Protein AF-A0A5Q4DS92-F1 (afdb_monomer)

Structure (mmCIF, N/CA/C/O backbone):
data_AF-A0A5Q4DS92-F1
#
_entry.id   AF-A0A5Q4DS92-F1
#
loop_
_atom_site.group_PDB
_atom_site.id
_atom_site.type_symbol
_atom_site.label_atom_id
_atom_site.label_alt_id
_atom_site.label_comp_id
_atom_site.label_asym_id
_atom_site.label_entity_id
_atom_site.label_seq_id
_atom_site.pdbx_PDB_ins_code
_atom_site.Cartn_x
_atom_site.Cartn_y
_atom_site.Cartn_z
_atom_site.occupancy
_atom_site.B_iso_or_equiv
_atom_site.auth_seq_id
_atom_site.auth_comp_id
_atom_site.auth_asym_id
_atom_site.auth_atom_id
_atom_site.pdbx_PDB_model_num
ATOM 1 N N . LEU A 1 1 ? -7.213 -6.637 -4.354 1.00 84.06 1 LEU A N 1
ATOM 2 C CA . LEU A 1 1 ? -6.539 -6.087 -3.152 1.00 84.06 1 LEU A CA 1
ATOM 3 C C . LEU A 1 1 ? -7.104 -6.650 -1.846 1.00 84.06 1 LEU A C 1
ATOM 5 O O . LEU A 1 1 ? -6.315 -6.880 -0.943 1.00 84.06 1 LEU A O 1
ATOM 9 N N . HIS A 1 2 ? -8.406 -6.967 -1.761 1.00 90.12 2 HIS A N 1
ATOM 10 C CA . HIS A 1 2 ? -9.002 -7.617 -0.579 1.00 90.12 2 HIS A CA 1
ATOM 11 C C . HIS A 1 2 ? -8.276 -8.885 -0.110 1.00 90.12 2 HIS A C 1
ATOM 13 O O . HIS A 1 2 ? -8.131 -9.072 1.086 1.00 90.12 2 HIS A O 1
ATOM 19 N N . ALA A 1 3 ? -7.766 -9.708 -1.031 1.00 89.75 3 ALA A N 1
ATOM 20 C CA . ALA A 1 3 ? -6.991 -10.899 -0.676 1.00 89.75 3 ALA A CA 1
ATOM 21 C C . ALA A 1 3 ? -5.617 -10.589 -0.045 1.00 89.75 3 ALA A C 1
ATOM 23 O O . ALA A 1 3 ? -5.109 -11.403 0.709 1.00 89.75 3 ALA A O 1
ATOM 24 N N . LEU A 1 4 ? -5.024 -9.425 -0.343 1.00 89.38 4 LEU A N 1
ATOM 25 C CA . LEU A 1 4 ? -3.698 -9.037 0.157 1.00 89.38 4 LEU A CA 1
ATOM 26 C C . LEU A 1 4 ? -3.772 -8.291 1.488 1.00 89.38 4 LEU A C 1
ATOM 28 O O . LEU A 1 4 ? -2.841 -8.350 2.279 1.00 89.38 4 LEU A O 1
ATOM 32 N N . LEU A 1 5 ? -4.863 -7.558 1.730 1.00 90.31 5 LEU A N 1
ATOM 33 C CA . LEU A 1 5 ? -5.001 -6.715 2.914 1.00 90.31 5 LEU A CA 1
ATOM 34 C C . LEU A 1 5 ? -4.767 -7.492 4.230 1.00 90.31 5 LEU A C 1
ATOM 36 O O . LEU A 1 5 ? -3.931 -7.030 5.001 1.00 90.31 5 LEU A O 1
ATOM 40 N N . PRO A 1 6 ? -5.377 -8.672 4.476 1.00 90.31 6 PRO A N 1
ATOM 41 C CA . PRO A 1 6 ? -5.184 -9.410 5.728 1.00 90.31 6 PRO A CA 1
ATOM 42 C C . PRO A 1 6 ? -3.741 -9.857 5.989 1.00 90.31 6 PRO A C 1
ATOM 44 O O . PRO A 1 6 ? -3.351 -9.989 7.143 1.00 90.31 6 PRO A O 1
ATOM 47 N N . GLU A 1 7 ? -2.946 -10.086 4.939 1.00 89.38 7 GLU A N 1
ATOM 48 C CA . GLU A 1 7 ? -1.533 -10.475 5.073 1.00 89.38 7 GLU A CA 1
ATOM 49 C C . GLU A 1 7 ? -0.621 -9.277 5.367 1.00 89.38 7 GLU A C 1
ATOM 51 O O . GLU A 1 7 ? 0.470 -9.431 5.916 1.00 89.38 7 GLU A O 1
ATOM 56 N N . LEU A 1 8 ? -1.059 -8.074 4.987 1.00 88.75 8 LEU A N 1
ATOM 57 C CA . LEU A 1 8 ? -0.293 -6.834 5.122 1.00 88.75 8 LEU A CA 1
ATOM 58 C C . LEU A 1 8 ? -0.649 -6.049 6.382 1.00 88.75 8 LEU A C 1
ATOM 60 O O . LEU A 1 8 ? 0.151 -5.220 6.831 1.00 88.75 8 LEU A O 1
ATOM 64 N N . GLU A 1 9 ? -1.837 -6.282 6.937 1.00 88.81 9 GLU A N 1
ATOM 65 C CA . GLU A 1 9 ? -2.225 -5.735 8.228 1.00 88.81 9 GLU A CA 1
ATOM 66 C C . GLU A 1 9 ? -1.364 -6.336 9.338 1.00 88.81 9 GLU A C 1
ATOM 68 O O . GLU A 1 9 ? -1.195 -7.548 9.468 1.00 88.81 9 GLU A O 1
ATOM 73 N N . GLY A 1 10 ? -0.786 -5.459 10.156 1.00 84.19 10 GLY A N 1
ATOM 74 C CA . GLY A 1 10 ? -0.039 -5.897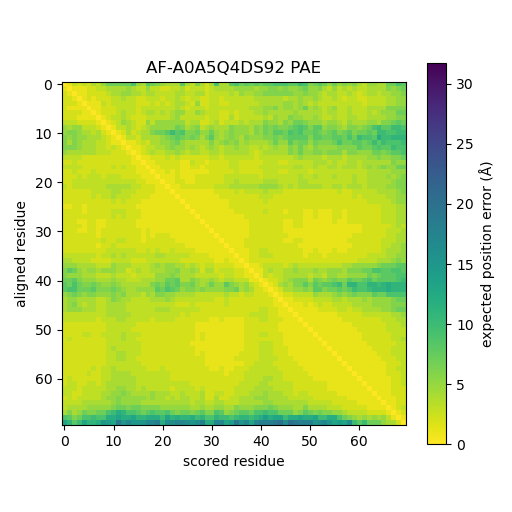 11.325 1.00 84.19 10 GLY A CA 1
ATOM 75 C C . GLY A 1 10 ? -0.960 -6.377 12.448 1.00 84.19 10 GLY A C 1
ATOM 76 O O . GLY A 1 10 ? -2.181 -6.236 12.412 1.00 84.19 10 GLY A O 1
ATOM 77 N N . LYS A 1 11 ? -0.352 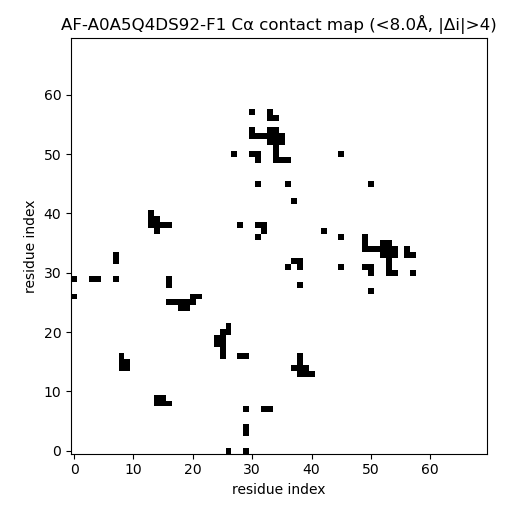-6.894 13.518 1.00 84.19 11 LYS A N 1
ATOM 78 C CA . LYS A 1 11 ? -1.087 -7.370 14.704 1.00 84.19 11 LYS A CA 1
ATOM 79 C C . LYS A 1 11 ? -1.761 -6.236 1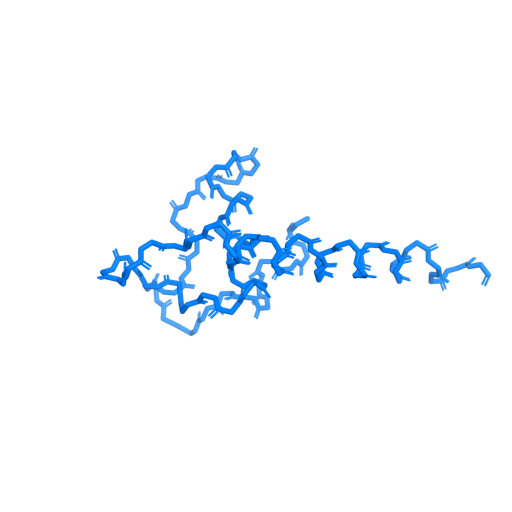5.482 1.00 84.19 11 LYS A C 1
ATOM 81 O O . LYS A 1 11 ? -2.692 -6.480 16.243 1.00 84.19 11 LYS A O 1
ATOM 86 N N . THR A 1 12 ? -1.267 -5.008 15.334 1.00 85.62 12 THR A N 1
ATOM 87 C CA . THR A 1 12 ? -1.753 -3.850 16.091 1.00 85.62 12 THR A CA 1
ATOM 88 C C . THR A 1 12 ? -2.789 -3.057 15.302 1.00 85.62 12 THR A C 1
ATOM 90 O O . THR A 1 12 ? -2.730 -2.982 14.077 1.00 85.62 12 THR A O 1
ATOM 93 N N . THR A 1 13 ? -3.718 -2.406 16.006 1.00 83.88 13 THR A N 1
ATOM 94 C CA . THR A 1 13 ? -4.724 -1.514 15.400 1.00 83.88 13 THR A C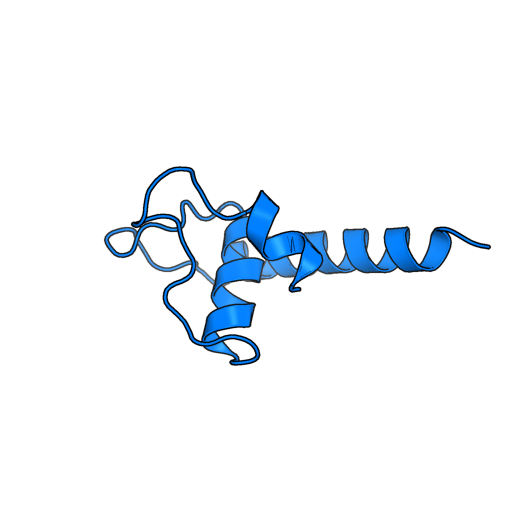A 1
ATOM 95 C C . THR A 1 13 ? -4.095 -0.384 14.587 1.00 83.88 13 THR A C 1
ATOM 97 O O . THR A 1 13 ? -4.646 0.009 13.566 1.00 83.88 13 THR A O 1
ATOM 100 N N . LEU A 1 14 ? -2.914 0.092 14.995 1.00 84.38 14 LEU A N 1
ATOM 101 C CA . LEU A 1 14 ? -2.155 1.129 14.292 1.00 84.38 14 LEU A CA 1
ATOM 102 C C . LEU A 1 14 ? -1.538 0.653 12.972 1.00 84.38 14 LEU A C 1
ATOM 104 O O . LEU A 1 14 ? -1.160 1.485 12.159 1.00 84.38 14 LEU A O 1
ATOM 108 N N . GLN A 1 15 ? -1.418 -0.658 12.765 1.00 84.88 15 GLN A N 1
ATOM 109 C CA . GLN A 1 15 ? -0.897 -1.257 11.534 1.00 84.88 15 GLN A CA 1
ATOM 110 C C . GLN A 1 15 ? -2.010 -1.784 10.619 1.00 84.88 15 GLN A C 1
ATOM 112 O O . GLN A 1 15 ? -1.717 -2.501 9.660 1.00 84.88 15 GLN A O 1
ATOM 117 N N . LYS A 1 16 ? -3.273 -1.460 10.918 1.00 91.44 16 LYS A N 1
ATOM 118 C CA . LYS A 1 16 ? -4.413 -1.725 10.038 1.00 91.44 16 LYS A CA 1
ATOM 119 C C . LYS A 1 16 ? -4.623 -0.573 9.073 1.00 91.44 16 LYS A C 1
ATOM 121 O O . LYS A 1 16 ? -4.225 0.558 9.354 1.00 91.44 16 LYS A O 1
ATOM 126 N N . ASN A 1 17 ? -5.267 -0.853 7.948 1.00 93.19 17 ASN A N 1
ATOM 127 C CA . ASN A 1 17 ? -5.577 0.186 6.977 1.00 93.19 17 ASN A CA 1
ATOM 128 C C . ASN A 1 17 ? -6.734 1.059 7.502 1.00 93.19 17 ASN A C 1
ATOM 130 O O . ASN A 1 17 ? -7.839 0.545 7.675 1.00 93.19 17 ASN A O 1
ATOM 134 N N . PRO A 1 18 ? -6.524 2.364 7.762 1.00 93.00 18 PRO A N 1
ATOM 135 C CA . PRO A 1 18 ? -7.567 3.226 8.315 1.00 93.00 18 PRO A CA 1
ATOM 136 C C . PRO A 1 18 ? -8.548 3.733 7.247 1.00 93.00 18 PRO A C 1
ATOM 138 O O . PRO A 1 18 ? -9.529 4.397 7.578 1.00 93.00 18 PRO A O 1
ATOM 141 N N . HIS A 1 19 ? -8.265 3.497 5.96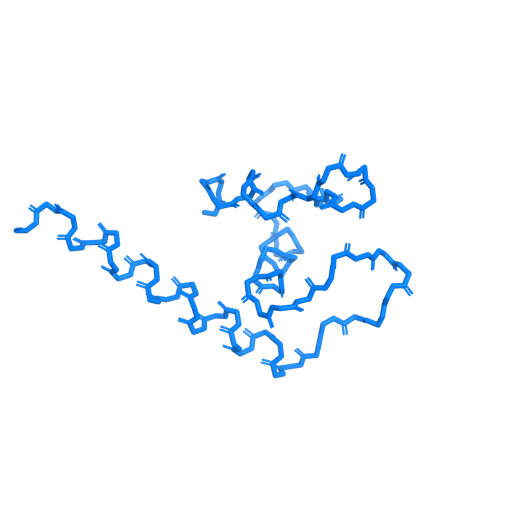5 1.00 93.94 19 HIS A N 1
ATOM 142 C CA . HIS A 1 19 ? -9.034 4.063 4.867 1.00 93.94 19 HIS A CA 1
ATOM 143 C C . HIS A 1 19 ? -10.208 3.158 4.470 1.00 93.94 19 HIS A C 1
ATOM 145 O O . HIS A 1 19 ? -10.065 1.932 4.485 1.00 93.94 19 HIS A O 1
ATOM 151 N N . PRO A 1 20 ? -11.348 3.738 4.048 1.00 95.19 20 PRO A N 1
ATOM 152 C CA . PRO A 1 20 ? -12.479 2.959 3.562 1.00 95.19 20 PRO A CA 1
ATOM 153 C C . PRO A 1 20 ? -12.083 2.077 2.366 1.00 95.19 20 PRO A C 1
ATOM 155 O O . PRO A 1 20 ? -11.350 2.561 1.493 1.00 95.19 20 PRO A O 1
ATOM 158 N N . PRO A 1 21 ? -12.565 0.821 2.291 1.00 95.25 21 PRO A N 1
ATOM 159 C CA . PRO A 1 21 ? -12.287 -0.078 1.174 1.00 95.25 21 PRO A CA 1
ATOM 160 C C . PRO A 1 21 ? -12.598 0.541 -0.192 1.00 95.25 21 PRO A C 1
ATOM 162 O O . PRO A 1 21 ? -13.430 1.437 -0.299 1.00 95.25 21 PRO A O 1
ATOM 165 N N . GLU A 1 22 ? -11.914 0.060 -1.232 1.00 93.62 22 GLU A N 1
ATOM 166 C CA . GLU A 1 22 ? -12.108 0.479 -2.635 1.00 93.62 22 GLU A CA 1
ATOM 167 C C . GLU A 1 22 ? -11.829 1.963 -2.936 1.00 93.62 22 GLU A C 1
ATOM 169 O O . GLU A 1 22 ? -11.990 2.421 -4.065 1.00 93.62 22 GLU A O 1
ATOM 174 N N . THR A 1 23 ? -11.312 2.719 -1.966 1.00 97.12 23 THR A N 1
ATOM 175 C CA . THR A 1 23 ? -10.816 4.078 -2.199 1.00 97.12 23 THR A CA 1
ATOM 176 C C . THR A 1 23 ? -9.371 4.075 -2.695 1.00 97.12 23 THR A C 1
ATOM 178 O O . THR A 1 23 ? -8.596 3.144 -2.448 1.00 97.12 23 THR A O 1
ATOM 181 N N . LEU A 1 24 ? -8.959 5.168 -3.346 1.00 96.38 24 LEU A N 1
ATOM 182 C CA . LEU A 1 24 ? -7.562 5.351 -3.744 1.00 96.38 24 LEU A CA 1
ATOM 183 C C . LEU A 1 24 ? -6.624 5.344 -2.530 1.00 96.38 24 LEU A C 1
ATOM 185 O O . LEU A 1 24 ? -5.554 4.751 -2.601 1.00 96.38 24 LEU A O 1
ATOM 189 N N . ALA A 1 25 ? -7.029 5.957 -1.415 1.00 95.31 25 ALA A N 1
ATOM 190 C CA . ALA A 1 25 ? -6.233 5.973 -0.189 1.00 95.31 25 ALA A CA 1
ATOM 191 C C . ALA A 1 25 ? -6.043 4.558 0.381 1.00 95.31 25 ALA A C 1
ATOM 193 O O . ALA A 1 25 ? -4.934 4.179 0.757 1.00 95.31 25 ALA A O 1
ATOM 194 N N . TRP A 1 26 ? -7.098 3.740 0.356 1.00 95.94 26 TRP A N 1
ATOM 195 C CA . TRP A 1 26 ? -7.030 2.339 0.760 1.00 95.94 26 TRP A CA 1
ATOM 196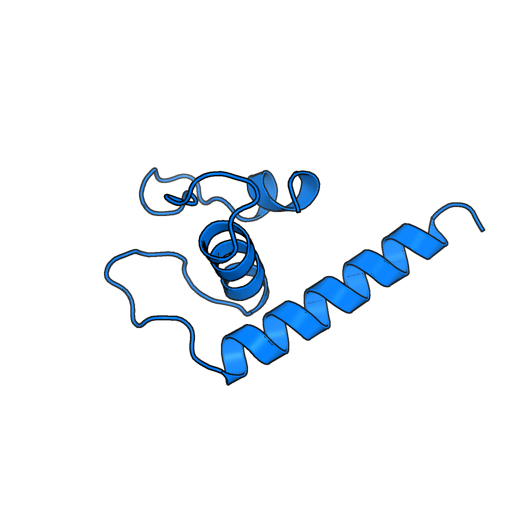 C C . TRP A 1 26 ? -6.099 1.519 -0.129 1.00 95.94 26 TRP A C 1
ATOM 198 O O . TRP A 1 26 ? -5.242 0.795 0.383 1.00 95.94 26 TRP A O 1
ATOM 208 N N . ALA A 1 27 ? -6.206 1.674 -1.449 1.00 96.56 27 ALA A N 1
ATOM 209 C CA . ALA A 1 27 ? -5.316 1.004 -2.389 1.00 96.56 27 ALA A CA 1
ATOM 210 C C . ALA A 1 27 ? -3.862 1.476 -2.228 1.00 96.56 27 ALA A C 1
ATOM 212 O O . ALA A 1 27 ? -2.946 0.654 -2.196 1.00 96.56 27 ALA A O 1
ATOM 213 N N . ALA A 1 28 ? -3.644 2.783 -2.071 1.00 96.06 28 ALA A N 1
ATOM 214 C CA . ALA A 1 28 ? -2.325 3.371 -1.870 1.00 96.06 28 ALA A CA 1
ATOM 215 C C . ALA A 1 28 ? -1.651 2.822 -0.607 1.00 96.06 28 ALA A C 1
ATOM 217 O O . ALA A 1 28 ? -0.483 2.445 -0.664 1.00 96.06 28 ALA A O 1
ATOM 218 N N . TRP A 1 29 ? -2.381 2.692 0.503 1.00 95.62 29 TRP A N 1
ATOM 219 C CA . TRP A 1 29 ? -1.857 2.091 1.731 1.00 95.62 29 TRP A CA 1
ATOM 220 C C . TRP A 1 29 ? -1.363 0.655 1.493 1.00 95.62 29 TRP A C 1
ATOM 222 O O . TRP A 1 29 ? -0.239 0.317 1.863 1.00 95.62 29 TRP A O 1
ATOM 232 N N . ILE A 1 30 ? -2.147 -0.169 0.788 1.00 96.38 30 ILE A N 1
ATOM 233 C CA . ILE A 1 30 ? -1.781 -1.559 0.462 1.00 96.38 30 ILE A CA 1
ATOM 234 C C . ILE A 1 30 ? -0.521 -1.610 -0.409 1.00 96.38 30 ILE A C 1
ATOM 236 O O . ILE A 1 30 ? 0.414 -2.355 -0.118 1.00 96.38 30 ILE A O 1
ATOM 240 N N . ILE A 1 31 ? -0.463 -0.789 -1.459 1.00 97.31 31 ILE A N 1
ATOM 241 C CA . ILE A 1 31 ? 0.706 -0.715 -2.342 1.00 97.31 31 ILE A CA 1
ATOM 242 C C . ILE A 1 31 ? 1.942 -0.230 -1.576 1.00 97.31 31 ILE A C 1
ATOM 244 O O . ILE A 1 31 ? 3.027 -0.772 -1.763 1.00 97.31 31 ILE A O 1
ATOM 248 N N . ALA A 1 32 ? 1.800 0.743 -0.678 1.00 96.19 32 ALA A N 1
ATOM 249 C CA . ALA A 1 32 ? 2.901 1.211 0.152 1.00 96.19 32 ALA A CA 1
ATOM 250 C C . ALA A 1 32 ? 3.456 0.102 1.063 1.00 96.19 32 ALA A C 1
ATOM 252 O O . ALA A 1 32 ? 4.676 -0.043 1.159 1.00 96.19 32 ALA A O 1
ATOM 253 N N . LYS A 1 33 ? 2.590 -0.720 1.677 1.00 95.31 33 LYS A N 1
ATOM 254 C CA . LYS A 1 33 ? 3.010 -1.884 2.480 1.00 95.31 33 LYS A CA 1
ATOM 255 C C . LYS A 1 33 ? 3.805 -2.893 1.655 1.00 95.31 33 LYS A C 1
ATOM 257 O O . LYS A 1 33 ? 4.867 -3.320 2.097 1.00 95.31 33 LYS A O 1
ATOM 262 N N . LEU A 1 34 ? 3.353 -3.206 0.438 1.00 96.00 34 LEU A N 1
ATOM 263 C CA . LEU A 1 34 ? 4.108 -4.054 -0.498 1.00 96.00 34 LEU A CA 1
ATOM 264 C C . LEU A 1 34 ? 5.467 -3.445 -0.873 1.00 96.00 34 LEU A C 1
ATOM 266 O O . LEU A 1 34 ? 6.419 -4.164 -1.151 1.00 96.00 34 LEU A O 1
ATOM 270 N N . GLY A 1 35 ? 5.564 -2.116 -0.867 1.00 95.19 35 GLY A N 1
ATOM 271 C CA . GLY A 1 35 ? 6.797 -1.371 -1.106 1.00 95.19 35 GLY A CA 1
ATOM 272 C C . GLY A 1 35 ? 7.775 -1.330 0.069 1.00 95.19 35 GLY A C 1
ATOM 273 O O . GLY A 1 35 ? 8.811 -0.675 -0.050 1.00 95.19 35 GLY A O 1
ATOM 274 N N . GLY A 1 36 ? 7.460 -1.983 1.193 1.00 93.38 36 GLY A N 1
ATOM 275 C CA . GLY A 1 36 ? 8.296 -2.009 2.396 1.00 93.38 36 GLY A CA 1
ATOM 276 C C . GLY A 1 36 ? 8.014 -0.884 3.395 1.00 93.38 36 GLY A C 1
ATOM 277 O O . GLY A 1 36 ? 8.841 -0.621 4.264 1.00 93.38 36 GLY A O 1
ATOM 278 N N . TRP A 1 37 ? 6.871 -0.198 3.291 1.00 94.38 37 TRP A N 1
ATOM 279 C CA . TRP A 1 37 ? 6.463 0.786 4.294 1.00 94.38 37 TRP A CA 1
ATOM 280 C C . TRP A 1 37 ? 5.993 0.117 5.598 1.00 94.38 37 TRP A C 1
ATOM 282 O O . TRP A 1 37 ? 5.328 -0.926 5.598 1.00 94.38 37 TRP A O 1
ATOM 292 N N . ASP A 1 38 ? 6.308 0.738 6.735 1.00 88.25 38 ASP A N 1
ATOM 293 C CA . ASP A 1 38 ? 6.003 0.198 8.064 1.00 88.25 38 ASP A CA 1
ATOM 294 C C . ASP A 1 38 ? 4.501 0.236 8.405 1.00 88.25 38 ASP A C 1
ATOM 296 O O . ASP A 1 38 ? 4.007 -0.647 9.113 1.00 88.25 38 ASP A O 1
ATOM 300 N N . GLY A 1 39 ? 3.740 1.148 7.796 1.00 85.94 39 GLY A N 1
ATOM 301 C CA . GLY A 1 39 ? 2.289 1.254 7.948 1.00 85.94 39 GLY A CA 1
ATOM 302 C C . GLY A 1 39 ? 1.840 2.119 9.119 1.00 85.94 39 GLY A C 1
ATOM 303 O O . GLY A 1 39 ? 0.640 2.184 9.378 1.00 85.94 39 GLY A O 1
ATOM 304 N N . TYR A 1 40 ? 2.765 2.762 9.838 1.00 86.88 40 TYR A N 1
ATOM 305 C CA . TYR A 1 40 ? 2.419 3.530 11.031 1.00 86.88 40 TYR A CA 1
ATOM 306 C C . TYR A 1 40 ? 1.936 4.945 10.670 1.00 86.88 40 TYR A C 1
ATOM 308 O O . TYR A 1 40 ? 2.629 5.658 9.944 1.00 86.88 40 TYR A O 1
ATOM 316 N N . PRO A 1 41 ? 0.823 5.429 11.259 1.00 81.75 41 PRO A N 1
ATOM 317 C CA . PRO A 1 41 ? 0.311 6.781 11.014 1.00 81.75 41 PRO A CA 1
ATOM 318 C C . PRO A 1 41 ? 1.292 7.906 11.370 1.00 81.75 41 PRO A C 1
ATOM 320 O O . PRO A 1 41 ? 1.215 8.993 10.808 1.00 81.75 41 PRO A O 1
ATOM 323 N N . LYS A 1 42 ? 2.199 7.656 12.326 1.00 85.31 42 LYS A N 1
ATOM 324 C CA . LYS A 1 42 ? 3.219 8.619 12.776 1.00 85.31 42 LYS A CA 1
ATOM 325 C C . LYS A 1 42 ? 4.522 8.544 11.978 1.00 85.31 42 LYS A C 1
ATOM 327 O O . LYS A 1 42 ? 5.384 9.400 12.158 1.00 85.31 42 LYS A O 1
ATOM 332 N N . SER A 1 43 ? 4.691 7.519 11.147 1.00 86.62 43 SER A N 1
ATOM 333 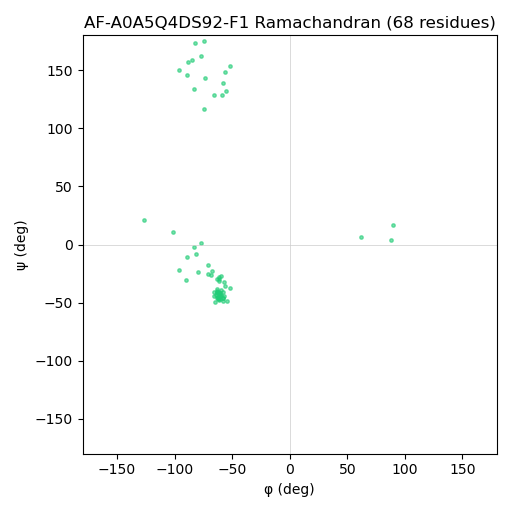C CA . SER A 1 43 ? 5.897 7.356 10.344 1.00 86.62 43 SER A CA 1
ATOM 334 C C . SER A 1 43 ? 5.889 8.288 9.145 1.00 86.62 43 SER A C 1
ATOM 336 O O . SER A 1 43 ? 4.851 8.806 8.725 1.00 86.62 43 SER A O 1
ATOM 338 N N . LYS A 1 44 ? 7.075 8.496 8.565 1.00 89.69 44 LYS A N 1
ATOM 339 C CA . LYS A 1 44 ? 7.200 9.251 7.320 1.00 89.69 44 LYS A CA 1
ATOM 340 C C . LYS A 1 44 ? 6.291 8.613 6.254 1.00 89.69 44 LYS A C 1
ATOM 342 O O . LYS A 1 44 ? 6.350 7.390 6.083 1.00 89.69 44 LYS A O 1
ATOM 347 N N . PRO A 1 45 ? 5.483 9.411 5.531 1.00 92.00 45 PRO A N 1
ATOM 348 C CA . PRO A 1 45 ? 4.651 8.892 4.458 1.00 92.00 45 PRO A CA 1
ATOM 349 C C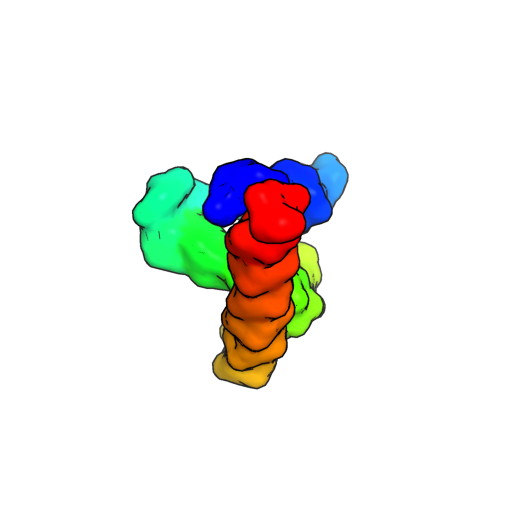 . PRO A 1 45 ? 5.484 8.144 3.407 1.00 92.00 45 PRO A C 1
ATOM 351 O O . PRO A 1 45 ? 6.639 8.518 3.160 1.00 92.00 45 PRO A O 1
ATOM 354 N N . PRO A 1 46 ? 4.916 7.110 2.766 1.00 94.44 46 PRO A N 1
ATOM 355 C CA . PRO A 1 46 ? 5.600 6.372 1.714 1.00 94.44 46 PRO A CA 1
ATOM 356 C C . PRO A 1 46 ? 5.979 7.309 0.563 1.00 94.44 46 PRO A C 1
ATOM 358 O O . PRO A 1 46 ? 5.154 8.061 0.045 1.00 94.44 46 PRO A O 1
ATOM 361 N N . GLY A 1 47 ? 7.252 7.271 0.169 1.00 96.12 47 GLY A N 1
ATOM 362 C CA . GLY A 1 47 ? 7.764 8.084 -0.930 1.00 96.12 47 GLY A CA 1
ATOM 363 C C . GLY A 1 47 ? 7.495 7.460 -2.307 1.00 96.12 47 GLY A C 1
ATOM 364 O O . GLY A 1 47 ? 7.101 6.293 -2.400 1.00 96.12 47 GLY A O 1
ATOM 365 N N . PRO A 1 48 ? 7.792 8.182 -3.404 1.00 96.94 48 PRO A N 1
ATOM 366 C CA . PRO A 1 48 ? 7.603 7.673 -4.766 1.00 96.94 48 PRO A CA 1
ATOM 367 C C . PRO A 1 48 ? 8.333 6.350 -5.050 1.00 96.94 48 PRO A C 1
ATOM 369 O O . PRO A 1 48 ? 7.804 5.488 -5.749 1.00 96.94 48 PRO A O 1
ATOM 372 N N . ILE A 1 49 ? 9.527 6.155 -4.478 1.00 97.56 49 ILE A N 1
ATOM 373 C CA . ILE A 1 49 ? 10.307 4.914 -4.627 1.00 97.56 49 ILE A CA 1
ATOM 374 C C . ILE A 1 49 ? 9.590 3.733 -3.958 1.00 97.56 49 ILE A C 1
ATOM 376 O O . ILE A 1 49 ? 9.455 2.674 -4.567 1.00 97.56 49 ILE A O 1
ATOM 380 N N . THR A 1 50 ? 9.065 3.928 -2.746 1.00 97.12 50 THR A N 1
ATOM 381 C CA . THR A 1 50 ? 8.272 2.923 -2.023 1.00 97.12 50 THR A CA 1
ATOM 382 C C . THR A 1 50 ? 7.052 2.507 -2.842 1.00 97.12 50 THR A C 1
ATOM 384 O O . THR A 1 50 ? 6.819 1.318 -3.044 1.00 97.12 50 THR A O 1
ATOM 387 N N . PHE A 1 51 ? 6.320 3.471 -3.408 1.00 97.81 51 PHE A N 1
ATOM 388 C CA . PHE A 1 51 ? 5.191 3.173 -4.292 1.00 97.81 51 PHE A CA 1
ATOM 389 C C . PHE A 1 51 ? 5.605 2.429 -5.561 1.00 97.81 51 PHE A C 1
ATOM 391 O O . PHE A 1 51 ? 4.931 1.479 -5.955 1.00 97.81 51 PHE A O 1
ATOM 398 N N . ARG A 1 52 ? 6.721 2.814 -6.192 1.00 98.06 52 ARG A N 1
ATOM 399 C CA . ARG A 1 52 ? 7.253 2.110 -7.367 1.00 98.06 52 ARG A CA 1
ATOM 400 C C . ARG A 1 52 ? 7.539 0.643 -7.049 1.00 98.06 52 ARG A C 1
ATOM 402 O O . ARG A 1 52 ? 7.105 -0.224 -7.805 1.00 98.06 52 ARG A O 1
ATOM 409 N N . HIS A 1 53 ? 8.235 0.367 -5.946 1.00 98.25 53 HIS A N 1
ATOM 410 C CA . HIS A 1 53 ? 8.530 -1.003 -5.516 1.00 98.25 53 HIS A CA 1
ATOM 411 C C . HIS A 1 53 ? 7.247 -1.787 -5.229 1.00 98.25 53 HIS A C 1
ATOM 413 O O . HIS A 1 53 ? 7.082 -2.898 -5.731 1.00 98.25 53 HIS A O 1
ATOM 419 N N . GLY A 1 54 ? 6.301 -1.182 -4.508 1.00 97.56 54 GLY A N 1
ATOM 420 C CA . GLY A 1 54 ? 5.015 -1.801 -4.201 1.00 97.56 54 GLY A CA 1
ATOM 421 C C . GLY A 1 54 ? 4.197 -2.145 -5.444 1.00 97.56 54 GLY A C 1
ATOM 422 O O . GLY A 1 54 ? 3.663 -3.247 -5.549 1.00 97.56 54 GLY A O 1
ATOM 423 N N . LEU A 1 55 ? 4.142 -1.241 -6.428 1.00 97.94 55 LEU A N 1
ATOM 424 C CA . LEU A 1 55 ? 3.459 -1.483 -7.703 1.00 97.94 55 LEU A CA 1
ATOM 425 C C . LEU A 1 55 ? 4.135 -2.585 -8.515 1.00 97.94 55 LEU A C 1
ATOM 427 O O . LEU A 1 55 ? 3.447 -3.397 -9.130 1.00 97.94 55 LEU A O 1
ATOM 431 N N . GLN A 1 56 ? 5.468 -2.613 -8.541 1.00 98.06 56 GLN A N 1
ATOM 432 C CA . GLN A 1 56 ? 6.216 -3.668 -9.219 1.00 98.06 56 GLN A CA 1
ATOM 433 C C . GLN A 1 56 ? 5.916 -5.030 -8.590 1.00 98.06 56 GLN A C 1
ATOM 435 O O . GLN A 1 56 ? 5.577 -5.967 -9.309 1.00 98.06 56 GLN A O 1
ATOM 440 N N . TYR A 1 57 ? 5.962 -5.122 -7.261 1.00 97.19 57 TYR A N 1
ATOM 441 C CA . TYR A 1 57 ? 5.647 -6.352 -6.542 1.00 97.19 57 TYR A CA 1
ATOM 442 C C . TYR A 1 57 ? 4.193 -6.790 -6.769 1.00 97.19 57 TYR A C 1
ATOM 444 O O . TYR A 1 57 ? 3.931 -7.945 -7.101 1.00 97.19 57 TYR A O 1
ATOM 452 N N . PHE A 1 58 ? 3.245 -5.852 -6.692 1.00 97.00 58 PHE A N 1
ATOM 453 C CA . PHE A 1 58 ? 1.836 -6.115 -6.982 1.00 97.00 58 PHE A CA 1
ATOM 454 C C . PHE A 1 58 ? 1.620 -6.668 -8.397 1.00 97.00 58 PHE A C 1
ATOM 456 O O . PHE A 1 58 ? 0.879 -7.635 -8.571 1.00 97.00 58 PHE A O 1
ATOM 463 N N . LYS A 1 59 ? 2.280 -6.096 -9.412 1.00 96.88 59 LYS A N 1
ATOM 464 C CA . LYS A 1 59 ? 2.200 -6.592 -10.795 1.00 96.88 59 LYS A CA 1
ATOM 465 C C . LYS A 1 59 ? 2.723 -8.022 -10.917 1.00 96.88 59 LYS A C 1
ATOM 467 O O . LYS A 1 59 ? 2.093 -8.819 -11.606 1.00 96.88 59 LYS A O 1
ATOM 472 N N . SER A 1 60 ? 3.814 -8.359 -10.229 1.00 96.44 60 SER A N 1
ATOM 473 C CA . SER A 1 60 ? 4.341 -9.728 -10.195 1.00 96.44 60 SER A CA 1
ATOM 474 C C . SER A 1 60 ? 3.347 -10.708 -9.569 1.00 96.44 60 SER A C 1
ATOM 476 O O . SER A 1 60 ? 3.088 -11.758 -10.152 1.00 96.44 60 SER A O 1
ATOM 478 N N . LEU A 1 61 ? 2.725 -10.347 -8.439 1.00 94.75 61 LEU A N 1
ATOM 479 C CA . LEU A 1 61 ? 1.674 -11.160 -7.812 1.00 94.75 61 LEU A CA 1
ATOM 480 C C . LEU A 1 61 ? 0.468 -11.351 -8.737 1.00 94.75 61 LEU A C 1
ATOM 482 O O . LEU A 1 61 ? -0.011 -12.469 -8.912 1.00 94.75 61 LEU A O 1
ATOM 486 N N . ALA A 1 62 ? -0.013 -10.271 -9.356 1.00 94.38 62 ALA A N 1
ATOM 487 C CA . ALA A 1 62 ? -1.147 -10.319 -10.275 1.00 94.38 62 ALA A CA 1
ATOM 488 C C . ALA A 1 62 ? -0.845 -11.176 -11.513 1.00 94.38 62 ALA A C 1
ATOM 490 O O . ALA A 1 62 ? -1.709 -11.917 -11.983 1.00 94.38 62 ALA A O 1
ATOM 491 N N . HIS A 1 63 ? 0.385 -11.105 -12.025 1.00 95.69 63 HIS A N 1
ATOM 492 C CA . HIS A 1 63 ? 0.836 -11.955 -13.118 1.00 95.69 63 HIS A CA 1
ATOM 493 C C . HIS A 1 63 ? 0.874 -13.430 -12.705 1.00 95.69 63 HIS A C 1
ATOM 495 O O . HIS A 1 63 ? 0.274 -14.256 -13.387 1.00 95.69 63 HIS A O 1
ATOM 501 N N . GLY A 1 64 ? 1.483 -13.753 -11.559 1.00 95.12 64 GLY A N 1
ATOM 502 C CA . GLY A 1 64 ? 1.505 -15.118 -11.025 1.00 95.12 64 GLY A CA 1
ATOM 503 C C . GLY A 1 64 ? 0.101 -15.680 -10.789 1.00 95.12 64 GLY A C 1
ATOM 504 O O . GLY A 1 64 ? -0.182 -16.814 -11.161 1.00 95.12 64 GLY A O 1
ATOM 505 N N . TRP A 1 65 ? -0.820 -14.864 -10.271 1.00 93.69 65 TRP A N 1
ATOM 506 C CA . TRP A 1 65 ? -2.222 -15.251 -10.103 1.00 93.69 65 TRP A CA 1
ATOM 507 C C . TRP A 1 65 ? -2.902 -15.599 -11.432 1.00 93.69 65 TRP A C 1
ATOM 509 O O . TRP A 1 65 ? -3.635 -16.583 -11.513 1.00 93.69 65 TRP A O 1
ATOM 519 N N . LYS A 1 66 ? -2.637 -14.824 -12.492 1.00 93.62 66 LYS A N 1
ATOM 520 C CA . LYS A 1 66 ? -3.166 -15.092 -13.837 1.00 93.62 66 LYS A CA 1
ATOM 521 C C . LYS A 1 66 ? -2.653 -16.419 -14.407 1.00 93.62 66 LYS A C 1
ATOM 523 O O . LYS A 1 66 ? -3.367 -17.053 -15.176 1.00 93.62 66 LYS A O 1
ATOM 528 N N . LEU A 1 67 ? -1.449 -16.836 -14.021 1.00 95.12 67 LEU A N 1
ATOM 529 C CA . LEU A 1 67 ? -0.825 -18.075 -14.484 1.00 95.12 67 LEU A CA 1
ATOM 530 C C . LEU A 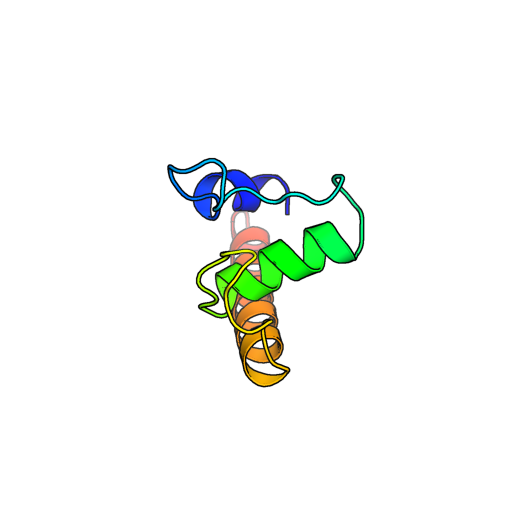1 67 ? -1.268 -19.332 -13.713 1.00 95.12 67 LEU A C 1
ATOM 532 O O . LEU A 1 67 ? -0.841 -20.430 -14.041 1.00 95.12 67 LEU A O 1
ATOM 536 N N . ARG A 1 68 ? -2.117 -19.209 -12.688 1.00 90.56 68 ARG A N 1
ATOM 537 C CA . ARG A 1 68 ? -2.456 -20.327 -11.790 1.00 90.56 68 ARG A CA 1
ATOM 538 C C . ARG A 1 68 ? -3.128 -21.526 -12.481 1.00 90.56 68 ARG A C 1
ATOM 540 O O . ARG A 1 68 ? -2.982 -22.640 -11.994 1.00 90.56 68 ARG A O 1
ATOM 547 N N . ASN A 1 69 ? -3.894 -21.285 -13.545 1.00 86.12 69 ASN A N 1
ATOM 548 C CA . ASN A 1 69 ? -4.748 -22.292 -14.194 1.00 86.12 69 ASN A CA 1
ATOM 549 C C . ASN A 1 69 ? -4.488 -22.417 -15.707 1.00 86.12 69 ASN A C 1
ATOM 551 O O . ASN A 1 69 ? -5.392 -22.820 -16.440 1.00 86.12 69 ASN A O 1
ATOM 555 N N . VAL A 1 70 ? -3.320 -21.979 -16.180 1.00 76.44 70 VAL A N 1
ATOM 556 C CA . VAL A 1 70 ? -2.869 -22.236 -17.561 1.00 76.44 70 VAL A CA 1
ATOM 557 C C . VAL A 1 70 ? -2.117 -23.550 -17.648 1.00 76.44 70 VAL A C 1
ATOM 559 O O . VAL A 1 70 ? -1.548 -23.971 -16.617 1.00 76.44 70 VAL A O 1
#

Mean predicted aligned error: 3.33 Å

Radius of gyration: 12.47 Å; Cα contacts (8 Å, |Δi|>4): 65; chains: 1; bounding box: 23×32×34 Å

Foldseek 3Di:
DVVQQVVLQDPDPQSHQPDDPPDPSSVQLSLLSLLVDPSGPPDDPRDPSSNVNSVVSVVVVVVVVVVPPD

Solvent-accessible surface area (backbone atoms only — not comparable to full-atom values): 4173 Å² total; per-residue (Å²): 108,78,87,52,46,74,78,65,39,48,98,46,82,62,27,40,83,91,47,63,81,96,34,70,67,30,51,48,53,55,31,23,42,64,27,71,42,88,56,46,86,88,49,84,76,76,48,73,66,30,40,52,45,5,49,54,50,50,51,52,52,54,50,54,60,69,54,71,83,112

Sequence (70 aa):
LHALLPELEGKTTLQKNPHPPETLAWAAWIIAKLGGWDGYPKSKPPGPITFRHGLQYFKSLAHGWKLRNV

Secondary structure (DSSP, 8-state):
-TTTHHHHS-SSGGGS--SPTTSHHHHHHHHHHHTT----TTSPPPPHHHHHHHHHHHHHHHHHHHTTT-

pLDDT: mean 92.43, std 4.93, range [76.44, 98.25]

Nearest PDB structures (foldseek):
  1b7e-assembly1_A-2  TM=6.167E-01  e=3.997E+00  Escherichia coli